Protein AF-A0A9P7DII3-F1 (afdb_monomer)

Foldseek 3Di:
DDDDDDDDDDDDDDDDPDDDDDPPDDDDDPDDDPDDDDDDDDDDDDDDDDDDDDDDDDDDDDPDPPPPPPPPPPPPPPPVVVVLVVVLVVPPDPLLVQWDSVPWDWDADPNFTWTWTAGNDPDQPDPSNTDIATPVDPCNVPCVRSVVRVVD

pLDDT: mean 70.78, std 18.17, range [43.25, 95.81]

Structure (mmCIF, N/CA/C/O backbone):
data_AF-A0A9P7DII3-F1
#
_entry.id   AF-A0A9P7DII3-F1
#
loop_
_atom_site.group_PDB
_atom_site.id
_atom_site.type_symbol
_atom_site.label_atom_id
_atom_site.label_alt_id
_atom_site.label_comp_id
_atom_site.label_asym_id
_atom_site.label_entity_id
_atom_site.label_seq_id
_atom_site.pdbx_PDB_ins_code
_atom_site.Cartn_x
_atom_site.Cartn_y
_atom_site.Cartn_z
_atom_site.occupancy
_atom_site.B_iso_or_equiv
_atom_site.auth_seq_id
_atom_site.auth_comp_id
_atom_site.auth_asym_id
_atom_site.auth_atom_id
_atom_site.pdbx_PDB_model_num
ATOM 1 N N . MET A 1 1 ? -64.880 -23.717 13.578 1.00 51.16 1 MET A N 1
ATOM 2 C CA . MET A 1 1 ? -63.577 -24.019 14.203 1.00 51.16 1 MET A CA 1
ATOM 3 C C . MET A 1 1 ? -63.095 -22.748 14.874 1.00 51.16 1 MET A C 1
ATOM 5 O O . MET A 1 1 ? -62.885 -21.755 14.197 1.00 51.16 1 MET A O 1
ATOM 9 N N . VAL A 1 2 ? -63.083 -22.764 16.202 1.00 59.19 2 VAL A N 1
ATOM 10 C CA . VAL A 1 2 ? -62.573 -21.715 17.099 1.00 59.19 2 VAL A CA 1
ATOM 11 C C . VAL A 1 2 ? -61.078 -21.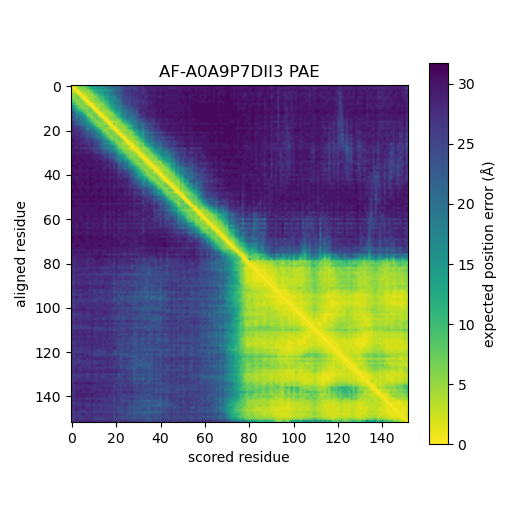937 17.346 1.00 59.19 2 VAL A C 1
ATOM 13 O O . VAL A 1 2 ? -60.661 -23.095 17.328 1.00 59.19 2 VAL A O 1
ATOM 16 N N . ASN A 1 3 ? -60.356 -20.840 17.630 1.00 48.28 3 ASN A N 1
ATOM 17 C CA . ASN A 1 3 ? -59.025 -20.696 18.268 1.00 48.28 3 ASN A CA 1
ATOM 18 C C . ASN A 1 3 ? -57.994 -19.968 17.389 1.00 48.28 3 ASN A C 1
ATOM 20 O O . ASN A 1 3 ? -57.903 -20.259 16.206 1.00 48.28 3 ASN A O 1
ATOM 24 N N . GLN A 1 4 ? -57.134 -19.075 17.884 1.00 53.59 4 GLN A N 1
ATOM 25 C CA . GLN A 1 4 ? -56.936 -18.458 19.201 1.00 53.59 4 GLN A CA 1
ATOM 26 C C . GLN A 1 4 ? -56.002 -17.248 18.992 1.00 53.59 4 GLN A C 1
ATOM 28 O O . GLN A 1 4 ? -55.182 -17.241 18.076 1.00 53.59 4 GLN A O 1
ATOM 33 N N . SER A 1 5 ? -56.149 -16.245 19.850 1.00 60.25 5 SER A N 1
ATOM 34 C CA . SER A 1 5 ? -55.312 -15.055 19.983 1.00 60.25 5 SER A CA 1
ATOM 35 C C . SER A 1 5 ? -53.858 -15.370 20.351 1.00 60.25 5 SER A C 1
ATOM 37 O O . SER A 1 5 ? -53.629 -16.241 21.185 1.00 60.25 5 SER A O 1
ATOM 39 N N . THR A 1 6 ? -52.917 -14.534 19.901 1.00 61.59 6 THR A N 1
ATOM 40 C CA . THR A 1 6 ? -51.757 -14.162 20.728 1.00 61.59 6 THR A CA 1
ATOM 41 C C . THR A 1 6 ? -51.278 -12.754 20.390 1.00 61.59 6 THR A C 1
ATOM 43 O O . THR A 1 6 ? -50.733 -12.482 19.324 1.00 61.59 6 THR A O 1
ATOM 46 N N . VAL A 1 7 ? -51.545 -11.862 21.338 1.00 66.31 7 VAL A N 1
ATOM 47 C CA . VAL A 1 7 ? -50.915 -10.559 21.529 1.00 66.31 7 VAL A CA 1
ATOM 48 C C . VAL A 1 7 ? -49.501 -10.775 22.062 1.00 66.31 7 VAL A C 1
ATOM 50 O O . VAL A 1 7 ? -49.332 -11.571 22.978 1.00 66.31 7 VAL A O 1
ATOM 53 N N . ASN A 1 8 ? -48.515 -10.058 21.524 1.00 64.56 8 ASN A N 1
ATOM 54 C CA . ASN A 1 8 ? -47.208 -9.872 22.154 1.00 64.56 8 ASN A CA 1
ATOM 55 C C . ASN A 1 8 ? -46.897 -8.368 22.159 1.00 64.56 8 ASN A C 1
ATOM 57 O O . ASN A 1 8 ? -46.303 -7.837 21.223 1.00 64.56 8 ASN A O 1
ATOM 61 N N . ASP A 1 9 ? -47.356 -7.707 23.219 1.00 50.00 9 ASP A N 1
ATOM 62 C CA . ASP A 1 9 ? -46.777 -6.476 23.757 1.00 50.00 9 ASP A CA 1
ATOM 63 C C . ASP A 1 9 ? -45.521 -6.803 24.585 1.00 50.00 9 ASP A C 1
ATOM 65 O O . ASP A 1 9 ? -45.349 -7.946 25.005 1.00 50.00 9 ASP A O 1
ATOM 69 N N . THR A 1 10 ? -44.734 -5.765 24.905 1.00 50.50 10 THR A N 1
ATOM 70 C CA . THR A 1 10 ? -43.464 -5.684 25.681 1.00 50.50 10 THR A CA 1
ATOM 71 C C . THR A 1 10 ? -42.191 -5.727 24.820 1.00 50.50 10 THR A C 1
ATOM 73 O O . THR A 1 10 ? -42.042 -6.583 23.965 1.00 50.50 10 THR A O 1
ATOM 76 N N . ALA A 1 11 ? -41.208 -4.830 24.947 1.00 50.38 11 ALA A N 1
ATOM 77 C CA . ALA A 1 11 ? -40.883 -3.835 25.972 1.00 50.38 11 ALA A CA 1
ATOM 78 C C . ALA A 1 11 ? -40.076 -2.685 25.306 1.00 50.38 11 ALA A C 1
ATOM 80 O O . ALA A 1 11 ? -39.381 -2.906 24.321 1.00 50.38 11 ALA A O 1
ATOM 81 N N . SER A 1 12 ? -40.269 -1.424 25.703 1.00 49.19 12 SER A N 1
ATOM 82 C CA . SER A 1 12 ? -39.446 -0.730 26.711 1.00 49.19 12 SER A CA 1
ATOM 83 C C . SER A 1 12 ? -37.971 -0.564 26.316 1.00 49.19 12 SER A C 1
ATOM 85 O O . SER A 1 12 ? -37.218 -1.531 26.351 1.00 49.19 12 SER A O 1
ATOM 87 N N . LEU A 1 13 ? -37.547 0.672 26.017 1.00 45.22 13 LEU A N 1
ATOM 88 C CA . LEU A 1 13 ? -36.584 1.426 26.840 1.00 45.22 13 LEU A CA 1
ATOM 89 C C . LEU A 1 13 ? -36.075 2.695 26.131 1.00 45.22 13 LEU A C 1
ATOM 91 O O . LEU A 1 13 ? -35.518 2.647 25.040 1.00 45.22 13 LEU A O 1
ATOM 95 N N . ALA A 1 14 ? -36.193 3.790 26.882 1.00 54.41 14 ALA A N 1
ATOM 96 C CA . ALA A 1 14 ? -35.302 4.946 26.932 1.00 54.41 14 ALA A CA 1
ATOM 97 C C . ALA A 1 14 ? -35.247 5.893 25.722 1.00 54.41 14 ALA A C 1
ATOM 99 O O . ALA A 1 14 ? -34.369 5.843 24.864 1.00 54.41 14 ALA A O 1
ATOM 100 N N . GLU A 1 15 ? -36.092 6.918 25.817 1.00 51.41 15 GLU A N 1
ATOM 101 C CA . GLU A 1 15 ? -35.671 8.290 25.553 1.00 51.41 15 GLU A CA 1
ATOM 102 C C . GLU A 1 15 ? -34.359 8.578 26.305 1.00 51.41 15 GLU A C 1
ATOM 104 O O . GLU A 1 15 ? -34.244 8.383 27.516 1.00 51.41 15 GLU A O 1
ATOM 109 N N . SER A 1 16 ? -33.338 9.026 25.583 1.00 56.25 16 SER A N 1
ATOM 110 C CA . SER A 1 16 ? -32.145 9.628 26.170 1.00 56.25 16 SER A CA 1
ATOM 111 C C . SER A 1 16 ? -31.885 10.935 25.447 1.00 56.25 16 SER A C 1
ATOM 113 O O . SER A 1 16 ? -31.206 11.005 24.426 1.00 56.25 16 SER A O 1
ATOM 115 N N . THR A 1 17 ? -32.474 11.985 26.011 1.00 52.66 17 THR A N 1
ATOM 116 C CA . THR A 1 17 ? -32.026 13.368 25.883 1.00 52.66 17 THR A CA 1
ATOM 117 C C . THR A 1 17 ? -30.546 13.435 26.253 1.00 52.66 17 THR A C 1
ATOM 119 O O . THR A 1 17 ? -30.191 13.391 27.431 1.00 52.66 17 THR A O 1
ATOM 122 N N . SER A 1 18 ? -29.671 13.501 25.249 1.00 54.72 18 SER A N 1
ATOM 123 C CA . SER A 1 18 ? -28.248 13.742 25.464 1.00 54.72 18 SER A CA 1
ATOM 124 C C . SER A 1 18 ? -27.990 15.245 25.480 1.00 54.72 18 SER A C 1
ATOM 126 O O . SER A 1 18 ? -28.094 15.944 24.474 1.00 54.72 18 SER A O 1
ATOM 128 N N . THR A 1 19 ? -27.722 15.706 26.692 1.00 51.91 19 THR A N 1
ATOM 129 C CA . THR A 1 19 ? -27.234 17.009 27.119 1.00 51.91 19 THR A CA 1
ATOM 130 C C . THR A 1 19 ? -26.236 17.658 26.160 1.00 51.91 19 THR A C 1
ATOM 132 O O . THR A 1 19 ? -25.204 17.092 25.805 1.00 51.91 19 THR A O 1
ATOM 135 N N . CYS A 1 20 ? -26.514 18.919 25.835 1.00 43.25 20 CYS A N 1
ATOM 136 C CA . CYS A 1 20 ? -25.592 19.860 25.222 1.00 43.25 20 CYS A CA 1
ATOM 137 C C . CYS A 1 20 ? -24.353 20.049 26.115 1.00 43.25 20 CYS A C 1
ATOM 139 O O . CYS A 1 20 ? -24.470 20.589 27.214 1.00 43.25 20 CYS A O 1
ATOM 141 N N . LEU A 1 21 ? -23.161 19.695 25.627 1.00 53.59 21 LEU A N 1
ATOM 142 C CA . LEU A 1 21 ? -21.915 20.268 26.132 1.00 53.59 21 LEU A CA 1
ATOM 143 C C . LEU A 1 21 ? -21.238 21.060 25.019 1.00 53.59 21 LEU A C 1
ATOM 145 O O . LEU A 1 21 ? -20.700 20.542 24.045 1.00 53.59 21 LEU A O 1
ATOM 149 N N . ASN A 1 22 ? -21.344 22.363 25.220 1.00 53.22 22 ASN A N 1
ATOM 150 C CA . ASN A 1 22 ? -20.689 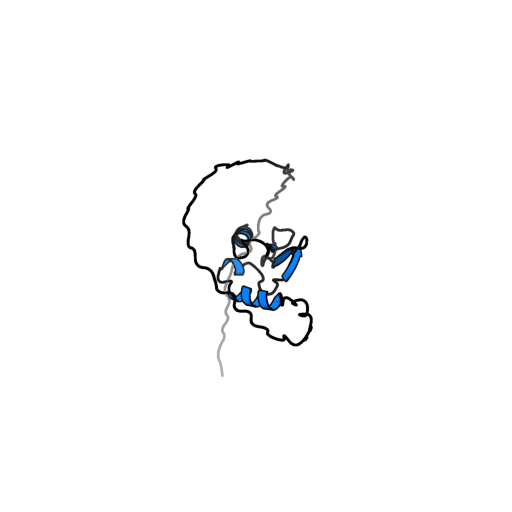23.447 24.530 1.00 53.22 22 ASN A CA 1
ATOM 151 C C . ASN A 1 22 ? -19.168 23.289 24.710 1.00 53.22 22 ASN A C 1
ATOM 153 O O . ASN A 1 22 ? -18.651 23.547 25.796 1.00 53.22 22 ASN A O 1
ATOM 157 N N . ILE A 1 23 ? -18.444 22.856 23.678 1.00 45.84 23 ILE A N 1
ATOM 158 C CA . ILE A 1 23 ? -16.977 22.909 23.671 1.00 45.84 23 ILE A CA 1
ATOM 159 C C . ILE A 1 23 ? -16.575 24.031 22.721 1.00 45.84 23 ILE A C 1
ATOM 161 O O . ILE A 1 23 ? -16.259 23.826 21.552 1.00 45.84 23 ILE A O 1
ATOM 165 N N . SER A 1 24 ? -16.620 25.249 23.257 1.00 54.25 24 SER A N 1
ATOM 166 C CA . SER A 1 24 ? -15.840 26.364 22.734 1.00 54.25 24 SER A CA 1
ATOM 167 C C . SER A 1 24 ? -14.367 26.018 22.945 1.00 54.25 24 SER A C 1
ATOM 169 O O . SER A 1 24 ? -13.830 26.197 24.037 1.00 54.25 24 SER A O 1
ATOM 171 N N . SER A 1 25 ? -13.730 25.434 21.929 1.00 46.81 25 SER A N 1
ATOM 172 C CA . SER A 1 25 ? -12.290 25.192 21.936 1.00 46.81 25 SER A CA 1
ATOM 173 C C . SER A 1 25 ? -11.629 26.166 20.977 1.00 46.81 25 SER A C 1
ATOM 175 O O . SER A 1 25 ? -11.655 26.008 19.759 1.00 46.81 25 SER A O 1
ATOM 177 N N . SER A 1 26 ? -11.069 27.206 21.582 1.00 57.31 26 SER A N 1
ATOM 178 C CA . SER A 1 26 ? -10.224 28.216 20.960 1.00 57.31 26 SER A CA 1
ATOM 179 C C . SER A 1 26 ? -9.069 27.573 20.164 1.00 57.31 26 SER A C 1
ATOM 181 O O . SER A 1 26 ? -8.461 26.616 20.658 1.00 57.31 26 SER A O 1
ATOM 183 N N . PRO A 1 27 ? -8.733 28.068 18.958 1.00 51.22 27 PRO A N 1
ATOM 184 C CA . PRO A 1 27 ? -7.607 27.565 18.182 1.00 51.22 27 PRO A CA 1
ATOM 185 C C . PRO A 1 27 ? -6.289 28.036 18.807 1.00 51.22 27 PRO A C 1
ATOM 187 O O . PRO A 1 27 ? -5.978 29.225 18.817 1.00 51.22 27 PRO A O 1
ATOM 190 N N . GLN A 1 28 ? -5.500 27.099 19.330 1.00 54.09 28 GLN A N 1
ATOM 191 C CA . GLN A 1 28 ? -4.115 27.361 19.723 1.00 54.09 28 GLN A CA 1
ATOM 192 C C . GLN A 1 28 ? -3.190 27.077 18.524 1.00 54.09 28 GLN A C 1
ATOM 194 O O . GLN A 1 28 ? -3.301 26.003 17.926 1.00 54.09 28 GLN A O 1
ATOM 199 N N . PRO A 1 29 ? -2.277 27.995 18.160 1.00 49.94 29 PRO A N 1
ATOM 200 C CA . PRO A 1 29 ? -1.284 27.751 17.121 1.00 49.94 29 PRO A CA 1
ATOM 201 C C . PRO A 1 29 ? -0.201 26.806 17.653 1.00 49.94 29 PRO A C 1
ATOM 203 O O . PRO A 1 29 ? 0.549 27.151 18.566 1.00 49.94 29 PRO A O 1
ATOM 206 N N . ILE A 1 30 ? -0.102 25.604 17.081 1.00 49.62 30 ILE A N 1
ATOM 207 C CA . ILE A 1 30 ? 1.029 24.710 17.346 1.00 49.62 30 ILE A CA 1
ATOM 208 C C . ILE A 1 30 ? 2.182 25.178 16.463 1.00 49.62 30 ILE A C 1
ATOM 210 O O . ILE A 1 30 ? 2.232 24.898 15.269 1.00 49.62 30 ILE A O 1
ATOM 214 N N . VAL A 1 31 ? 3.064 25.954 17.085 1.00 57.47 31 VAL A N 1
ATOM 215 C CA . VAL A 1 31 ? 4.340 26.407 16.539 1.00 57.47 31 VAL A CA 1
ATOM 216 C C . VAL A 1 31 ? 5.301 25.236 16.321 1.00 57.47 31 VAL A C 1
ATOM 218 O O . VAL A 1 31 ? 5.400 24.312 17.135 1.00 57.47 31 VAL A O 1
ATOM 221 N N . ASP A 1 32 ? 6.012 25.317 15.201 1.00 52.59 32 ASP A N 1
ATOM 222 C CA . ASP A 1 32 ? 7.069 24.421 14.756 1.00 52.59 32 ASP A CA 1
ATOM 223 C C . ASP A 1 32 ? 8.108 24.133 15.844 1.00 52.59 32 ASP A C 1
ATOM 225 O O . ASP A 1 32 ? 8.675 25.038 16.455 1.00 52.59 32 ASP A O 1
ATOM 229 N N . ASN A 1 33 ? 8.432 22.853 16.027 1.00 52.38 33 ASN A N 1
ATOM 230 C CA . ASN A 1 33 ? 9.619 22.431 16.762 1.00 52.38 33 ASN A CA 1
ATOM 231 C C . ASN A 1 33 ? 10.493 21.550 15.867 1.00 52.38 33 ASN A C 1
ATOM 233 O O . ASN A 1 33 ? 10.499 20.323 15.942 1.00 52.38 33 ASN A O 1
ATOM 237 N N . VAL A 1 34 ? 11.272 22.225 15.020 1.00 50.44 34 VAL A N 1
ATOM 238 C CA . VAL A 1 34 ? 12.518 21.700 14.457 1.00 50.44 34 VAL A CA 1
ATOM 239 C C . VAL A 1 34 ? 13.529 21.607 15.600 1.00 50.44 34 VAL A C 1
ATOM 241 O O . VAL A 1 34 ? 14.136 22.601 15.993 1.00 50.44 34 VAL A O 1
ATOM 244 N N . ALA A 1 35 ? 13.735 20.405 16.132 1.00 50.53 35 ALA A N 1
ATOM 245 C CA . ALA A 1 35 ? 14.796 20.134 17.093 1.00 50.53 35 ALA A CA 1
ATOM 246 C C . ALA A 1 35 ? 15.680 18.990 16.593 1.00 50.53 35 ALA A C 1
ATOM 248 O O . ALA A 1 35 ? 15.367 17.805 16.680 1.00 50.53 35 ALA A O 1
ATOM 249 N N . LYS A 1 36 ? 16.821 19.416 16.053 1.00 50.53 36 LYS A N 1
ATOM 250 C CA . LYS A 1 36 ? 18.013 18.636 15.731 1.00 50.53 36 LYS A CA 1
ATOM 251 C C . LYS A 1 36 ? 18.394 17.717 16.895 1.00 50.53 36 LYS A C 1
ATOM 253 O O . LYS A 1 36 ? 18.492 18.178 18.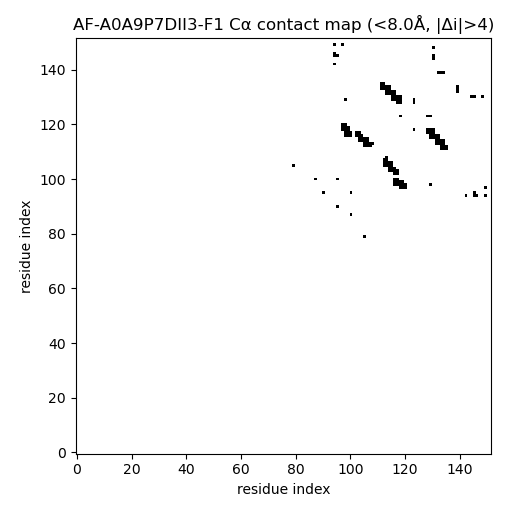031 1.00 50.53 36 LYS A O 1
ATOM 258 N N . ARG A 1 37 ? 18.780 16.472 16.598 1.00 52.94 37 ARG A N 1
ATOM 259 C CA . ARG A 1 37 ? 19.728 15.747 17.451 1.00 52.94 37 ARG A CA 1
ATOM 260 C C . ARG A 1 37 ? 20.602 14.780 16.656 1.00 52.94 37 ARG A C 1
ATOM 262 O O . ARG A 1 37 ? 20.182 13.723 16.205 1.00 52.94 37 ARG A O 1
ATOM 269 N N . VAL A 1 38 ? 21.843 15.226 16.515 1.00 47.81 38 VAL A N 1
ATOM 270 C CA . VAL A 1 38 ? 23.035 14.517 16.059 1.00 47.81 38 VAL A CA 1
ATOM 271 C C . VAL A 1 38 ? 23.339 13.349 16.999 1.00 47.81 38 VAL A C 1
ATOM 273 O O . VAL A 1 38 ? 23.360 13.533 18.218 1.00 47.81 38 VAL A O 1
ATOM 276 N N . LYS A 1 39 ? 23.684 12.183 16.443 1.00 53.94 39 LYS A N 1
ATOM 277 C CA . LYS A 1 39 ? 24.639 11.273 17.085 1.00 53.94 39 LYS A CA 1
ATOM 278 C C . LYS A 1 39 ? 25.562 10.652 16.041 1.00 53.94 39 LYS A C 1
ATOM 280 O O . LYS A 1 39 ? 25.230 9.702 15.346 1.00 53.94 39 LYS A O 1
ATOM 285 N N . LEU A 1 40 ? 26.720 11.294 15.958 1.00 48.47 40 LEU A N 1
ATOM 286 C CA . LEU A 1 40 ? 27.986 10.806 15.443 1.00 48.47 40 LEU A CA 1
ATOM 287 C C . LEU A 1 40 ? 28.349 9.487 16.143 1.00 48.47 40 LEU A C 1
ATOM 289 O O . LEU A 1 40 ? 28.452 9.468 17.369 1.00 48.47 40 LEU A O 1
ATOM 293 N N . ILE A 1 41 ? 28.573 8.415 15.383 1.00 51.78 41 ILE A N 1
ATOM 294 C CA . ILE A 1 41 ? 29.377 7.276 15.839 1.00 51.78 41 ILE A CA 1
ATOM 295 C C . ILE A 1 41 ? 30.356 6.952 14.716 1.00 51.78 41 ILE A C 1
ATOM 297 O O . ILE A 1 41 ? 30.037 6.259 13.754 1.00 51.78 41 ILE A O 1
ATOM 301 N N . LEU A 1 42 ? 31.546 7.532 14.849 1.00 45.38 42 LEU A N 1
ATOM 302 C CA . LEU A 1 42 ? 32.753 7.112 14.161 1.00 45.38 42 LEU A CA 1
ATOM 303 C C . LEU A 1 42 ? 33.519 6.219 15.139 1.00 45.38 42 LEU A C 1
ATOM 305 O O . LEU A 1 42 ? 33.973 6.702 16.174 1.00 45.38 42 LEU A O 1
ATOM 309 N N . ALA A 1 43 ? 33.656 4.936 14.822 1.00 46.06 43 ALA A N 1
ATOM 310 C CA . ALA A 1 43 ? 34.679 4.081 15.407 1.00 46.06 43 ALA A CA 1
ATOM 311 C C . ALA A 1 43 ? 35.038 2.985 14.400 1.00 46.06 43 ALA A C 1
ATOM 313 O O . ALA A 1 43 ? 34.202 2.185 13.988 1.00 46.06 43 ALA A O 1
ATOM 314 N N . GLN A 1 44 ? 36.294 3.037 13.976 1.00 46.53 44 GLN A N 1
ATOM 315 C CA . GLN A 1 44 ? 36.977 2.083 13.119 1.00 46.53 44 GLN A CA 1
ATOM 316 C C . GLN A 1 44 ? 37.125 0.738 13.840 1.00 46.53 44 GLN A C 1
ATOM 318 O O . GLN A 1 44 ? 37.407 0.704 15.036 1.00 46.53 44 GLN A O 1
ATOM 323 N N . ALA A 1 45 ? 37.028 -0.357 13.091 1.00 49.47 45 ALA A N 1
ATOM 324 C CA . ALA A 1 4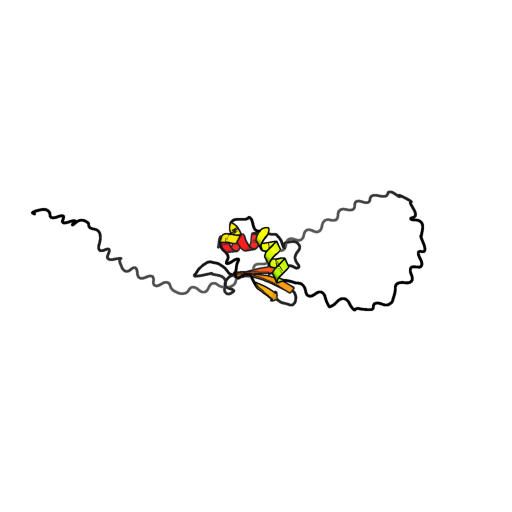5 ? 37.606 -1.634 13.481 1.00 49.47 45 ALA A CA 1
ATOM 325 C C . ALA A 1 45 ? 38.322 -2.226 12.266 1.00 49.47 45 ALA A C 1
ATOM 327 O O . ALA A 1 45 ? 37.713 -2.702 11.312 1.00 49.47 45 ALA A O 1
ATOM 328 N N . THR A 1 46 ? 39.644 -2.124 12.311 1.00 45.97 46 THR A N 1
ATOM 329 C CA . THR A 1 46 ? 40.594 -2.884 11.508 1.00 45.97 46 THR A CA 1
ATOM 330 C C . THR A 1 46 ? 40.548 -4.351 11.930 1.00 45.97 46 THR A C 1
ATOM 332 O O . THR A 1 46 ? 40.836 -4.655 13.087 1.00 45.97 46 THR A O 1
ATOM 335 N N . ALA A 1 47 ? 40.247 -5.257 11.003 1.00 44.88 47 ALA A N 1
ATOM 336 C CA . ALA A 1 47 ? 40.595 -6.668 11.130 1.00 44.88 47 ALA A CA 1
ATOM 337 C C . ALA A 1 47 ? 40.866 -7.244 9.736 1.00 44.88 47 ALA A C 1
ATOM 339 O O . ALA A 1 47 ? 39.962 -7.447 8.928 1.00 44.88 47 ALA A O 1
ATOM 340 N N . THR A 1 48 ? 42.148 -7.450 9.466 1.00 51.47 48 THR A N 1
ATOM 341 C CA . THR A 1 48 ? 42.687 -8.312 8.419 1.00 51.47 48 THR A CA 1
ATOM 342 C C . THR A 1 48 ? 42.350 -9.775 8.714 1.00 51.47 48 THR A C 1
ATOM 344 O O . THR A 1 48 ? 42.415 -10.206 9.866 1.00 51.47 48 THR A O 1
ATOM 347 N N . PRO A 1 49 ? 42.090 -10.565 7.667 1.00 54.47 49 PRO A N 1
ATOM 348 C CA . PRO A 1 49 ? 42.682 -11.890 7.600 1.00 54.47 49 PRO A CA 1
ATOM 349 C C . PRO A 1 49 ? 43.427 -12.064 6.274 1.00 54.47 49 PRO A C 1
ATOM 351 O O . PRO A 1 49 ? 42.841 -12.068 5.193 1.00 54.47 49 PRO A O 1
ATOM 354 N N . SER A 1 50 ? 44.745 -12.214 6.388 1.00 51.38 50 SER A N 1
ATOM 355 C CA . SER A 1 50 ? 45.544 -12.949 5.415 1.00 51.38 50 SER A CA 1
ATOM 356 C C . SER A 1 50 ? 45.102 -14.410 5.442 1.00 51.38 50 SER A C 1
ATOM 358 O O . SER A 1 50 ? 45.169 -15.014 6.504 1.00 51.38 50 SER A O 1
ATOM 360 N N . GLU A 1 51 ? 44.734 -14.994 4.304 1.00 44.81 51 GLU A N 1
ATOM 361 C CA . GLU A 1 51 ? 45.310 -16.281 3.899 1.00 44.81 51 GLU A CA 1
ATOM 362 C C . GLU A 1 51 ? 45.036 -16.577 2.423 1.00 44.81 51 GLU A C 1
ATOM 364 O O . GLU A 1 51 ? 43.926 -16.435 1.913 1.00 44.81 51 GLU A O 1
ATOM 369 N N . LEU A 1 52 ? 46.116 -16.961 1.749 1.00 49.53 52 LEU A N 1
ATOM 370 C CA . LEU A 1 52 ? 46.179 -17.386 0.364 1.00 49.53 52 LEU A CA 1
ATOM 371 C C . LEU A 1 52 ? 45.449 -18.717 0.184 1.00 49.53 52 LEU A C 1
ATOM 373 O O . LEU A 1 52 ? 45.814 -19.697 0.821 1.00 49.53 52 LEU A O 1
ATOM 377 N N . HIS A 1 53 ? 44.541 -18.792 -0.787 1.00 52.31 53 HIS A N 1
ATOM 378 C CA . HIS A 1 53 ? 44.300 -20.042 -1.500 1.00 52.31 53 HIS A CA 1
ATOM 379 C C . HIS A 1 53 ? 44.427 -19.801 -3.001 1.00 52.31 53 HIS A C 1
ATOM 381 O O . HIS A 1 53 ? 43.561 -19.247 -3.671 1.00 52.31 53 HIS A O 1
ATOM 387 N N . SER A 1 54 ? 45.601 -20.208 -3.472 1.00 51.22 54 SER A N 1
ATOM 388 C CA . SER A 1 54 ? 45.962 -20.470 -4.853 1.00 51.22 54 SER A CA 1
ATOM 389 C C . SER A 1 54 ? 45.138 -21.645 -5.378 1.00 51.22 54 SER A C 1
ATOM 391 O O . SER A 1 54 ? 45.344 -22.773 -4.940 1.00 51.22 54 SER A O 1
ATOM 393 N N . ALA A 1 55 ? 44.249 -21.396 -6.333 1.00 56.25 55 ALA A N 1
ATOM 394 C CA . ALA A 1 55 ? 43.773 -22.407 -7.272 1.00 56.25 55 ALA A CA 1
ATOM 395 C C . ALA A 1 55 ? 43.275 -21.693 -8.532 1.00 56.25 55 ALA A C 1
ATOM 397 O O . ALA A 1 55 ? 42.251 -21.012 -8.520 1.00 56.25 55 ALA A O 1
ATOM 398 N N . ALA A 1 56 ? 44.064 -21.803 -9.596 1.00 66.06 56 ALA A N 1
ATOM 399 C CA . ALA A 1 56 ? 43.727 -21.330 -10.926 1.00 66.06 56 ALA A CA 1
ATOM 400 C C . ALA A 1 56 ? 42.540 -22.133 -11.489 1.00 66.06 56 ALA A C 1
ATOM 402 O O . ALA A 1 56 ? 42.609 -23.364 -11.477 1.00 66.06 56 ALA A O 1
ATOM 403 N N . PRO A 1 57 ? 41.483 -21.488 -12.009 1.00 60.97 57 PRO A N 1
ATOM 404 C CA . PRO A 1 57 ? 40.571 -22.150 -12.920 1.00 60.97 57 PRO A CA 1
ATOM 405 C C . PRO A 1 57 ? 41.160 -22.124 -14.336 1.00 60.97 57 PRO A C 1
ATOM 407 O O . PRO A 1 57 ? 41.454 -21.073 -14.903 1.00 60.97 57 PRO A O 1
ATOM 410 N N . GLU A 1 58 ? 41.362 -23.332 -14.846 1.00 57.03 58 GLU A N 1
ATOM 411 C CA . GLU A 1 58 ? 41.687 -23.699 -16.218 1.00 57.03 58 GLU A CA 1
ATOM 412 C C . GLU A 1 58 ? 40.721 -23.017 -17.200 1.00 57.03 58 GLU A C 1
ATOM 414 O O . GLU A 1 58 ? 39.499 -23.099 -17.054 1.00 57.03 58 GLU A O 1
ATOM 419 N N . VAL A 1 59 ? 41.282 -22.290 -18.165 1.00 55.72 59 VAL A N 1
ATOM 420 C CA . VAL A 1 59 ? 40.536 -21.644 -19.246 1.00 55.72 59 VAL A CA 1
ATOM 421 C C . VAL A 1 59 ? 40.145 -22.706 -20.270 1.00 55.72 59 VAL A C 1
ATOM 423 O O . VAL A 1 59 ? 41.004 -23.378 -20.836 1.00 55.72 59 VAL A O 1
ATOM 426 N N . ILE A 1 60 ? 38.841 -22.888 -20.463 1.00 59.56 60 ILE A N 1
ATOM 427 C CA . ILE A 1 60 ? 38.272 -23.745 -21.502 1.00 59.56 60 ILE A CA 1
ATOM 428 C C . ILE A 1 60 ? 37.774 -22.800 -22.596 1.00 59.56 60 ILE A C 1
ATOM 430 O O . ILE A 1 60 ? 36.756 -22.132 -22.413 1.00 59.56 60 ILE A O 1
ATOM 434 N N . ASP A 1 61 ? 38.511 -22.713 -23.701 1.00 51.00 61 ASP A N 1
ATOM 435 C CA . ASP A 1 61 ? 38.072 -22.018 -24.910 1.00 51.00 61 ASP A CA 1
ATOM 436 C C . ASP A 1 61 ? 37.021 -22.891 -25.608 1.00 51.00 61 ASP A C 1
ATOM 438 O O . ASP A 1 61 ? 37.338 -23.908 -26.228 1.00 51.00 61 ASP A O 1
ATOM 442 N N . VAL A 1 62 ? 35.746 -22.535 -25.437 1.00 60.38 62 VAL A N 1
ATOM 443 C CA . VAL A 1 62 ? 34.637 -23.141 -26.180 1.00 60.38 62 VAL A CA 1
ATOM 444 C C . VAL A 1 62 ? 34.193 -22.137 -27.237 1.00 60.38 62 VAL A C 1
ATOM 446 O O . VAL A 1 62 ? 33.418 -21.226 -26.950 1.00 60.38 62 VAL A O 1
ATOM 449 N N . ASP A 1 63 ? 34.692 -22.320 -28.458 1.00 57.75 63 ASP A N 1
ATOM 450 C CA . ASP A 1 63 ? 34.145 -21.693 -29.659 1.00 57.75 63 ASP A CA 1
ATOM 451 C C . ASP A 1 63 ? 32.742 -22.269 -29.909 1.00 57.75 63 ASP A C 1
ATOM 453 O O . ASP A 1 63 ? 32.571 -23.348 -30.480 1.00 57.75 63 ASP A O 1
ATOM 457 N N . VAL A 1 64 ? 31.725 -21.568 -29.407 1.00 63.88 64 VAL A N 1
ATOM 458 C CA . VAL A 1 64 ? 30.331 -21.771 -29.805 1.00 63.88 64 VAL A CA 1
ATOM 459 C C . VAL A 1 64 ? 30.000 -20.663 -30.789 1.00 63.88 64 VAL A C 1
ATOM 461 O O . VAL A 1 64 ? 29.876 -19.505 -30.394 1.00 63.88 64 VAL A O 1
ATOM 464 N N . ASP A 1 65 ? 29.842 -21.027 -32.060 1.00 62.94 65 ASP A N 1
ATOM 465 C CA . ASP A 1 65 ? 29.151 -20.211 -33.055 1.00 62.94 65 ASP A CA 1
ATOM 466 C C . ASP A 1 65 ? 27.710 -19.972 -32.567 1.00 62.94 65 ASP A C 1
ATOM 468 O O . ASP A 1 65 ? 26.802 -20.777 -32.785 1.00 62.94 65 ASP A O 1
ATOM 472 N N . VAL A 1 66 ? 27.523 -18.890 -31.804 1.00 64.44 66 VAL A N 1
ATOM 473 C CA . VAL A 1 66 ? 26.219 -18.426 -31.332 1.00 64.44 66 VAL A CA 1
ATOM 474 C C . VAL A 1 66 ? 25.557 -17.703 -32.491 1.00 64.44 66 VAL A C 1
ATOM 476 O O . VAL A 1 66 ? 25.867 -16.553 -32.795 1.00 64.44 66 VAL A O 1
ATOM 479 N N . ASP A 1 67 ? 24.665 -18.446 -33.134 1.00 61.56 67 ASP A N 1
ATOM 480 C CA . ASP A 1 67 ? 23.700 -17.990 -34.122 1.00 61.56 67 ASP A CA 1
ATOM 481 C C . ASP A 1 67 ? 23.096 -16.636 -33.707 1.00 61.56 67 ASP A C 1
ATOM 483 O O . ASP A 1 67 ? 22.571 -16.460 -32.601 1.00 61.56 67 ASP A O 1
ATOM 487 N N . GLU A 1 68 ? 23.235 -15.674 -34.615 1.00 63.88 68 GLU A N 1
ATOM 488 C CA . GLU A 1 68 ? 22.766 -14.295 -34.556 1.00 63.88 68 GLU A CA 1
ATOM 489 C C . GLU A 1 68 ? 21.229 -14.257 -34.535 1.00 63.88 68 GLU A C 1
ATOM 491 O O . GLU A 1 68 ? 20.573 -13.923 -35.516 1.00 63.88 68 GLU A O 1
ATOM 496 N N . ASN A 1 69 ? 20.625 -14.606 -33.400 1.00 56.97 69 ASN A N 1
ATOM 497 C CA . ASN A 1 69 ? 19.236 -14.268 -33.121 1.00 56.97 69 ASN A CA 1
ATOM 498 C C . ASN A 1 69 ? 19.212 -13.071 -32.168 1.00 56.97 69 ASN A C 1
ATOM 500 O O . ASN A 1 69 ? 18.920 -13.197 -30.976 1.00 56.97 69 ASN A O 1
ATOM 504 N N . ASP A 1 70 ? 19.542 -11.906 -32.731 1.00 57.50 70 ASP A N 1
ATOM 505 C CA . ASP A 1 70 ? 19.412 -10.561 -32.157 1.00 57.50 70 ASP A CA 1
ATOM 506 C C . ASP A 1 70 ? 17.921 -10.189 -32.002 1.00 57.50 70 ASP A C 1
ATOM 508 O O . ASP A 1 70 ? 17.406 -9.194 -32.512 1.00 57.50 70 ASP A O 1
ATOM 512 N N . VAL A 1 71 ? 17.167 -11.045 -31.310 1.00 59.62 71 VAL A N 1
ATOM 513 C CA . VAL A 1 71 ? 15.887 -10.660 -30.729 1.00 59.62 71 VAL A CA 1
ATOM 514 C C . VAL A 1 71 ? 16.251 -9.967 -29.434 1.00 59.62 71 VAL A C 1
ATOM 516 O O . VAL A 1 71 ? 16.365 -10.597 -28.381 1.00 59.62 71 VAL A O 1
ATOM 519 N N . ALA A 1 72 ? 16.486 -8.659 -29.555 1.00 56.41 72 ALA A N 1
ATOM 520 C CA . ALA A 1 72 ? 16.517 -7.722 -28.447 1.00 56.41 72 ALA A CA 1
ATOM 521 C C . ALA A 1 72 ? 15.519 -8.192 -27.375 1.00 56.41 72 ALA A C 1
ATOM 523 O O . ALA A 1 72 ? 14.325 -8.296 -27.685 1.00 56.41 72 ALA A O 1
ATOM 524 N N . PRO A 1 73 ? 15.975 -8.528 -26.151 1.00 57.59 73 PRO A N 1
ATOM 525 C CA . PRO A 1 73 ? 15.073 -8.896 -25.075 1.00 57.59 73 PRO A CA 1
ATOM 526 C C . PRO A 1 73 ? 14.042 -7.773 -24.981 1.00 57.59 73 PRO A C 1
ATOM 528 O O . PRO A 1 73 ? 14.457 -6.626 -24.767 1.00 57.59 73 PRO A O 1
ATOM 531 N N . PRO A 1 74 ? 12.741 -8.036 -25.224 1.00 54.53 74 PRO A N 1
ATOM 532 C CA . PRO A 1 74 ? 11.736 -7.001 -25.075 1.00 54.53 74 PRO A CA 1
ATOM 533 C C . PRO A 1 74 ? 11.916 -6.492 -23.656 1.00 54.53 74 PRO A C 1
ATOM 535 O O . PRO A 1 74 ? 11.940 -7.297 -22.721 1.00 54.53 74 PRO A O 1
ATOM 538 N N . ALA A 1 75 ? 12.209 -5.193 -23.550 1.00 53.84 75 ALA A N 1
ATOM 539 C CA . ALA A 1 75 ? 12.461 -4.494 -22.304 1.00 53.84 75 ALA A CA 1
ATOM 540 C C . ALA A 1 75 ? 11.546 -5.094 -21.248 1.00 53.84 75 ALA A C 1
ATOM 542 O O . ALA A 1 75 ? 10.338 -5.006 -21.430 1.00 53.84 75 ALA A O 1
ATOM 543 N N . ALA A 1 76 ? 12.134 -5.801 -20.275 1.00 55.44 76 ALA A N 1
ATOM 544 C CA . ALA A 1 76 ? 11.418 -6.637 -19.326 1.00 55.44 76 ALA A CA 1
ATOM 545 C C . ALA A 1 76 ? 10.173 -5.890 -18.852 1.00 55.44 76 ALA A C 1
ATOM 547 O O . ALA A 1 76 ? 10.279 -4.962 -18.049 1.00 55.44 76 ALA A O 1
ATOM 548 N N . GLU A 1 77 ? 9.019 -6.246 -19.418 1.00 58.16 77 GLU A N 1
ATOM 549 C CA . GLU A 1 77 ? 7.740 -5.738 -18.969 1.00 58.16 77 GLU A CA 1
ATOM 550 C C . GLU A 1 77 ? 7.578 -6.377 -17.598 1.00 58.16 77 GLU A C 1
ATOM 552 O O . GLU A 1 77 ? 7.256 -7.556 -17.465 1.00 58.16 77 GLU A O 1
ATOM 557 N N . GLN A 1 78 ? 8.011 -5.646 -16.571 1.00 55.41 78 GLN A N 1
ATOM 558 C CA . GLN A 1 78 ? 7.856 -6.061 -15.194 1.00 55.41 78 GLN A CA 1
ATOM 559 C C . GLN A 1 78 ? 6.355 -6.174 -14.972 1.00 55.41 78 GLN A C 1
ATOM 561 O O . GLN A 1 78 ? 5.650 -5.167 -14.938 1.00 55.41 78 GLN A O 1
ATOM 566 N N . ASP A 1 79 ? 5.868 -7.409 -14.871 1.00 70.94 79 ASP A N 1
ATOM 567 C CA . ASP A 1 79 ? 4.511 -7.719 -14.439 1.00 70.94 79 ASP A CA 1
ATOM 568 C C . ASP A 1 79 ? 4.363 -7.314 -12.959 1.00 70.94 79 ASP A C 1
ATOM 570 O O . ASP A 1 79 ? 4.276 -8.147 -12.052 1.00 70.94 79 ASP A O 1
ATOM 574 N N . ASP A 1 80 ? 4.333 -6.005 -12.700 1.00 75.81 80 ASP A N 1
ATOM 575 C CA . ASP A 1 80 ? 4.192 -5.392 -11.378 1.00 75.81 80 ASP A CA 1
ATOM 576 C C . ASP A 1 80 ? 2.958 -5.941 -10.639 1.00 75.81 80 ASP A C 1
ATOM 578 O O . ASP A 1 80 ? 2.927 -6.070 -9.410 1.00 75.81 80 ASP A O 1
ATOM 582 N N . GLU A 1 81 ? 1.926 -6.309 -11.399 1.00 76.75 81 GLU A N 1
ATOM 583 C CA . GLU A 1 81 ? 0.711 -6.931 -10.891 1.00 76.75 81 GLU A CA 1
ATOM 584 C C . GLU A 1 81 ? 0.920 -8.397 -10.467 1.00 76.75 81 GLU A C 1
ATOM 586 O O . GLU A 1 81 ? 0.417 -8.810 -9.412 1.00 76.75 81 GLU A O 1
ATOM 591 N N . ALA A 1 82 ? 1.692 -9.186 -11.224 1.00 81.69 82 ALA A N 1
ATOM 592 C CA . ALA A 1 82 ? 2.014 -10.568 -10.858 1.00 81.69 82 ALA A CA 1
ATOM 593 C C . ALA A 1 82 ? 2.890 -10.615 -9.597 1.00 81.69 82 ALA A C 1
ATOM 595 O O . ALA A 1 82 ? 2.652 -11.428 -8.689 1.00 81.69 82 ALA A O 1
ATOM 596 N N . ASP A 1 83 ? 3.838 -9.686 -9.494 1.00 83.69 83 ASP A N 1
ATOM 597 C CA . ASP A 1 83 ? 4.674 -9.504 -8.312 1.00 83.69 83 ASP A CA 1
ATOM 598 C C . ASP A 1 83 ? 3.840 -9.079 -7.100 1.00 83.69 83 ASP A C 1
ATOM 600 O O . ASP A 1 83 ? 3.966 -9.667 -6.016 1.00 83.69 83 ASP A O 1
ATOM 604 N N . LEU A 1 84 ? 2.912 -8.129 -7.271 1.00 83.94 84 LEU A N 1
ATOM 605 C CA . LEU A 1 84 ? 1.963 -7.753 -6.223 1.00 83.94 84 LEU A CA 1
ATOM 606 C C . LEU A 1 84 ? 1.124 -8.940 -5.749 1.00 83.94 84 LEU A C 1
ATOM 608 O O . LEU A 1 84 ? 0.934 -9.110 -4.542 1.00 83.94 84 LEU A O 1
ATOM 612 N N . ASN A 1 85 ? 0.620 -9.769 -6.661 1.00 86.62 85 ASN A N 1
ATOM 613 C CA . ASN A 1 85 ? -0.194 -10.926 -6.302 1.00 86.62 85 ASN A CA 1
ATOM 614 C C . ASN A 1 85 ? 0.615 -11.973 -5.517 1.00 86.62 85 ASN A C 1
ATOM 616 O O . ASN A 1 85 ? 0.144 -12.533 -4.524 1.00 86.62 85 ASN A O 1
ATOM 620 N N . THR A 1 86 ? 1.868 -12.202 -5.908 1.00 87.31 86 THR A N 1
ATOM 621 C CA . THR A 1 86 ? 2.780 -13.081 -5.166 1.00 87.31 86 THR A CA 1
ATOM 622 C C . THR A 1 86 ? 3.075 -12.519 -3.776 1.00 87.31 86 THR A C 1
ATOM 624 O O . THR A 1 86 ? 2.998 -13.246 -2.782 1.00 87.31 86 THR A O 1
ATOM 627 N N . LEU A 1 87 ? 3.305 -11.209 -3.669 1.00 84.19 87 LEU A N 1
ATOM 628 C CA . LEU A 1 87 ? 3.504 -10.516 -2.397 1.00 84.19 87 LEU A CA 1
ATOM 629 C C . LEU A 1 87 ? 2.278 -10.610 -1.484 1.00 84.19 87 LEU A C 1
ATOM 631 O O . LEU A 1 87 ? 2.444 -10.920 -0.304 1.00 84.19 87 LEU A O 1
ATOM 635 N N . LYS A 1 88 ? 1.059 -10.430 -2.008 1.00 87.06 88 LYS A N 1
ATOM 636 C CA . LYS A 1 88 ? -0.192 -10.558 -1.239 1.00 87.06 88 LYS A CA 1
ATOM 637 C C . LYS A 1 88 ? -0.281 -11.901 -0.507 1.00 87.06 88 LYS A C 1
ATOM 639 O O . LYS A 1 88 ? -0.670 -11.937 0.658 1.00 87.06 88 LYS A O 1
ATOM 644 N N . LYS A 1 89 ? 0.171 -12.996 -1.132 1.00 88.88 89 LYS A N 1
ATOM 645 C CA . LYS A 1 89 ? 0.192 -14.342 -0.519 1.00 88.88 89 LYS A CA 1
ATOM 646 C C . LYS A 1 89 ? 1.149 -14.450 0.673 1.00 88.88 89 LYS A C 1
ATOM 648 O O . LYS A 1 89 ? 0.937 -15.270 1.565 1.00 88.88 89 LYS A O 1
ATOM 653 N N . THR A 1 90 ? 2.204 -13.635 0.704 1.00 87.69 90 THR A N 1
ATOM 654 C CA . THR A 1 90 ? 3.197 -13.636 1.793 1.00 87.69 90 THR A CA 1
ATOM 655 C C . THR A 1 90 ? 2.746 -12.846 3.026 1.00 87.69 90 THR A C 1
ATOM 657 O O . THR A 1 90 ? 3.315 -12.999 4.109 1.00 87.69 90 THR A O 1
ATOM 660 N N . TRP A 1 91 ? 1.708 -12.015 2.907 1.00 89.88 91 TRP A N 1
ATOM 661 C CA . TRP A 1 91 ? 1.243 -11.141 3.981 1.00 89.88 91 TRP A CA 1
ATOM 662 C C . TRP A 1 91 ? 0.413 -11.904 5.017 1.00 89.88 91 TRP A C 1
ATOM 664 O O . TRP A 1 91 ? -0.810 -11.952 4.962 1.00 89.88 91 TRP A O 1
ATOM 674 N N . ARG A 1 92 ? 1.093 -12.498 6.004 1.00 88.62 92 ARG A N 1
ATOM 675 C CA . ARG A 1 92 ? 0.452 -13.252 7.101 1.00 88.62 92 ARG A CA 1
ATOM 676 C C . ARG A 1 92 ? 0.222 -12.455 8.386 1.00 88.62 92 ARG A C 1
ATOM 678 O O . ARG A 1 92 ? -0.396 -12.957 9.318 1.00 88.62 92 ARG A O 1
ATOM 685 N N . SER A 1 93 ? 0.738 -11.229 8.472 1.00 89.06 93 SER A N 1
ATOM 686 C CA . SER A 1 93 ? 0.590 -10.401 9.673 1.00 89.06 93 SER A CA 1
ATOM 687 C C . SER A 1 93 ? -0.787 -9.734 9.726 1.00 89.06 9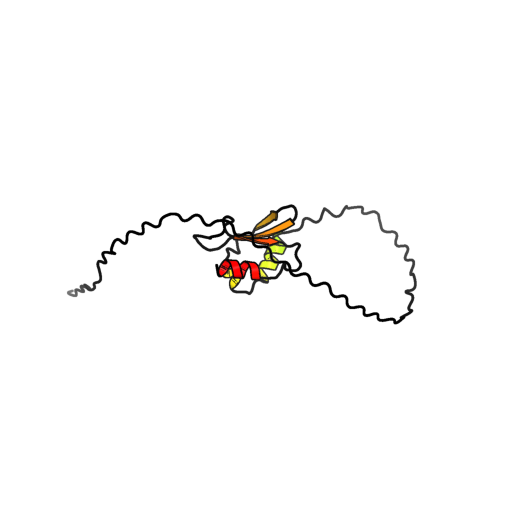3 SER A C 1
ATOM 689 O O . SER A 1 93 ? -1.224 -9.150 8.739 1.00 89.06 93 SER A O 1
ATOM 691 N N . ALA A 1 94 ? -1.421 -9.721 10.903 1.00 91.38 94 ALA A N 1
ATOM 692 C CA . ALA A 1 94 ? -2.715 -9.065 11.129 1.00 91.38 94 ALA A CA 1
ATOM 693 C C . ALA A 1 94 ? -2.715 -7.555 10.817 1.00 91.38 94 ALA A C 1
ATOM 695 O O . ALA A 1 94 ? -3.766 -6.971 10.578 1.00 91.38 94 ALA A O 1
ATOM 696 N N . VAL A 1 95 ? -1.540 -6.916 10.781 1.00 92.81 95 VAL A N 1
ATOM 697 C CA . VAL A 1 95 ? -1.404 -5.496 10.422 1.00 92.81 95 VAL A CA 1
ATOM 698 C C . VAL A 1 95 ? -1.965 -5.208 9.024 1.00 92.81 95 VAL A C 1
ATOM 700 O O . VAL A 1 95 ? -2.515 -4.137 8.793 1.00 92.81 95 VAL A O 1
ATOM 703 N N . TYR A 1 96 ? -1.866 -6.161 8.096 1.00 92.25 96 TYR A N 1
ATOM 704 C CA . TYR A 1 96 ? -2.364 -5.989 6.732 1.00 92.25 96 TYR A CA 1
ATOM 705 C C . TYR A 1 96 ? -3.898 -5.906 6.656 1.00 92.25 96 TYR A C 1
ATOM 707 O O . TYR A 1 96 ? -4.416 -5.289 5.732 1.00 92.25 96 TYR A O 1
ATOM 715 N N . SER A 1 97 ? -4.625 -6.415 7.656 1.00 93.00 97 SER A N 1
ATOM 716 C CA . SER A 1 97 ? -6.094 -6.372 7.713 1.00 93.00 97 SER A CA 1
ATOM 717 C C . SER A 1 97 ? -6.669 -4.963 7.909 1.00 93.00 97 SER A C 1
ATOM 719 O O . SER A 1 97 ? -7.844 -4.738 7.637 1.00 93.00 97 SER A O 1
ATOM 721 N N . PHE A 1 98 ? -5.861 -4.000 8.368 1.00 92.94 98 PHE A N 1
ATOM 722 C CA . PHE A 1 98 ? -6.278 -2.597 8.510 1.00 92.94 98 PHE A CA 1
ATOM 723 C C . PHE A 1 98 ? -6.226 -1.814 7.190 1.00 92.94 98 PHE A C 1
ATOM 725 O O . PHE A 1 98 ? -6.603 -0.642 7.150 1.00 92.94 98 PHE A O 1
ATOM 732 N N . PHE A 1 99 ? -5.748 -2.440 6.114 1.00 94.25 99 PHE A N 1
ATOM 733 C CA . PHE A 1 99 ? -5.565 -1.830 4.802 1.00 94.25 99 PHE A CA 1
ATOM 734 C C . PHE A 1 99 ? -6.434 -2.534 3.762 1.00 94.25 99 PHE A C 1
ATOM 736 O O . PHE A 1 99 ? -6.763 -3.711 3.893 1.00 94.25 99 PHE A O 1
ATOM 743 N N . LYS A 1 100 ? -6.788 -1.818 2.693 1.00 93.56 100 LYS A N 1
ATOM 744 C CA . LYS A 1 100 ? -7.540 -2.405 1.576 1.00 93.56 100 LYS A CA 1
ATOM 745 C C . LYS A 1 100 ? -6.565 -3.101 0.630 1.00 93.56 100 LYS A C 1
ATOM 747 O O . LYS A 1 100 ? -6.041 -2.474 -0.288 1.00 93.56 100 LYS A O 1
ATOM 752 N N . LEU A 1 101 ? -6.301 -4.385 0.878 1.00 91.25 101 LEU A N 1
ATOM 753 C CA . LEU A 1 101 ? -5.322 -5.177 0.117 1.00 91.25 101 LEU A CA 1
ATOM 754 C C . LEU A 1 101 ? -5.690 -5.318 -1.365 1.00 91.25 101 LEU A C 1
ATOM 756 O O . LEU A 1 101 ? -4.804 -5.388 -2.217 1.00 91.25 101 LEU A O 1
ATOM 760 N N . ASP A 1 102 ? -6.982 -5.295 -1.679 1.00 90.00 102 ASP A N 1
ATOM 761 C CA . ASP A 1 102 ? -7.483 -5.344 -3.055 1.00 90.00 102 ASP A CA 1
ATOM 762 C C . ASP A 1 102 ? -7.164 -4.066 -3.837 1.00 90.00 102 ASP A C 1
ATOM 764 O O . ASP A 1 102 ? -6.924 -4.126 -5.035 1.00 90.00 102 ASP A O 1
ATOM 768 N N . ALA A 1 103 ? -7.074 -2.928 -3.144 1.00 91.31 103 ALA A N 1
ATOM 769 C CA . ALA A 1 103 ? -6.828 -1.612 -3.732 1.00 91.31 103 ALA A CA 1
ATOM 770 C C . ALA A 1 103 ? -5.356 -1.165 -3.630 1.00 91.31 103 ALA A C 1
ATOM 772 O O . ALA A 1 103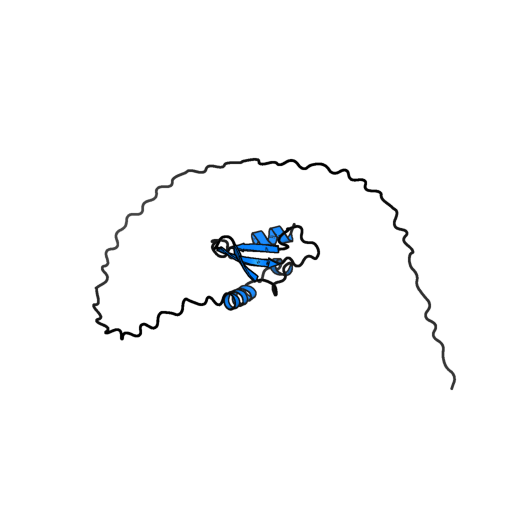 ? -5.057 0.022 -3.771 1.00 91.31 103 ALA A O 1
ATOM 773 N N . VAL A 1 104 ? -4.432 -2.087 -3.339 1.00 91.94 104 VAL A N 1
ATOM 774 C CA . VAL A 1 104 ? -2.995 -1.783 -3.348 1.00 91.94 104 VAL A CA 1
ATOM 775 C C . VAL A 1 104 ? -2.564 -1.491 -4.779 1.00 91.94 104 VAL A C 1
ATOM 777 O O . VAL A 1 104 ? -2.748 -2.327 -5.659 1.00 91.94 104 VAL A O 1
ATOM 780 N N . ALA A 1 105 ? -1.968 -0.320 -4.982 1.00 90.38 105 ALA A N 1
ATOM 781 C CA . ALA A 1 105 ? -1.504 0.138 -6.284 1.00 90.38 105 ALA A CA 1
ATOM 782 C C . ALA A 1 105 ? 0.016 0.308 -6.284 1.00 90.38 105 ALA A C 1
ATOM 784 O O . ALA A 1 105 ? 0.597 0.766 -5.294 1.00 90.38 105 ALA A O 1
ATOM 785 N N . VAL A 1 106 ? 0.648 -0.018 -7.409 1.00 90.62 106 VAL A N 1
ATOM 786 C CA . VAL A 1 106 ? 2.034 0.366 -7.680 1.00 90.62 106 VAL A CA 1
ATOM 787 C C . VAL A 1 106 ? 2.033 1.794 -8.215 1.00 90.62 106 VAL A C 1
ATOM 789 O O . VAL A 1 106 ? 1.253 2.145 -9.096 1.00 90.62 106 VAL A O 1
ATOM 792 N N . GLN A 1 107 ? 2.857 2.647 -7.624 1.00 90.88 107 GLN A N 1
ATOM 793 C CA . GLN A 1 107 ? 3.030 4.041 -8.011 1.00 90.88 107 GLN A CA 1
ATOM 794 C C . GLN A 1 107 ? 4.518 4.359 -8.083 1.00 90.88 107 GLN A C 1
ATOM 796 O O . GLN A 1 107 ? 5.320 3.796 -7.340 1.00 90.88 107 GLN A O 1
ATOM 801 N N . TYR A 1 108 ? 4.878 5.324 -8.921 1.00 91.06 108 TYR A N 1
ATOM 802 C CA . TYR A 1 108 ? 6.225 5.874 -8.949 1.00 91.06 108 TYR A CA 1
ATOM 803 C C . TYR A 1 108 ? 6.241 7.212 -8.217 1.00 91.06 108 TYR A C 1
ATOM 805 O O . TYR A 1 108 ? 5.476 8.118 -8.539 1.00 91.06 108 TYR A O 1
ATOM 813 N N . HIS A 1 109 ? 7.110 7.333 -7.217 1.00 88.88 109 HIS A N 1
ATOM 814 C CA . HIS A 1 109 ? 7.324 8.572 -6.473 1.00 88.88 109 HIS A CA 1
ATOM 815 C C . HIS A 1 109 ? 8.802 8.939 -6.570 1.00 88.88 109 HIS A C 1
ATOM 817 O O . HIS A 1 109 ? 9.653 8.138 -6.191 1.00 88.88 109 HIS A O 1
ATOM 823 N N . ASP A 1 110 ? 9.112 10.120 -7.107 1.00 88.88 110 ASP A N 1
ATOM 824 C CA . ASP A 1 110 ? 10.490 10.588 -7.343 1.00 88.88 110 ASP A CA 1
ATOM 825 C C . ASP A 1 110 ? 11.355 9.593 -8.145 1.00 88.88 110 ASP A C 1
ATOM 827 O O . ASP A 1 110 ? 12.528 9.379 -7.842 1.00 88.88 110 ASP A O 1
ATOM 831 N N . GLY A 1 111 ? 10.757 8.920 -9.137 1.00 89.62 111 GLY A N 1
ATOM 832 C CA . GLY A 1 111 ? 11.434 7.893 -9.940 1.00 89.62 111 GLY A CA 1
ATOM 833 C C . GLY A 1 111 ? 11.683 6.571 -9.205 1.00 89.62 111 GLY A C 1
ATOM 834 O O . GLY A 1 111 ? 12.376 5.704 -9.728 1.00 89.62 111 GLY A O 1
ATOM 835 N N . ARG A 1 112 ? 11.125 6.390 -8.003 1.00 90.00 112 ARG A N 1
ATOM 836 C CA . ARG A 1 112 ? 11.244 5.158 -7.213 1.00 90.00 112 ARG A CA 1
ATOM 837 C C . ARG A 1 112 ? 9.935 4.386 -7.215 1.00 90.00 112 ARG A C 1
ATOM 839 O O . ARG A 1 112 ? 8.867 4.981 -7.074 1.00 90.00 112 ARG A O 1
ATOM 846 N N . LEU A 1 113 ? 10.032 3.060 -7.302 1.00 89.88 113 LEU A N 1
ATOM 847 C CA . LEU A 1 113 ? 8.887 2.155 -7.219 1.00 89.88 113 LEU A CA 1
ATOM 848 C C . LEU A 1 113 ? 8.333 2.121 -5.788 1.00 89.88 113 LEU A C 1
ATOM 850 O O . LEU A 1 113 ? 9.051 1.826 -4.823 1.00 89.88 113 LEU A O 1
ATOM 854 N N . VAL A 1 114 ? 7.043 2.415 -5.650 1.00 90.81 114 VAL A N 1
ATOM 855 C CA . VAL A 1 114 ? 6.337 2.493 -4.373 1.00 90.81 114 VAL A CA 1
ATOM 856 C C . VAL A 1 114 ? 5.050 1.690 -4.430 1.00 90.81 114 VAL A C 1
ATOM 858 O O . VAL A 1 114 ? 4.208 1.892 -5.293 1.00 90.81 114 VAL A O 1
ATOM 861 N N . HIS A 1 115 ? 4.836 0.833 -3.439 1.00 91.19 115 HIS A N 1
ATOM 862 C CA . HIS A 1 115 ? 3.533 0.219 -3.214 1.00 91.19 115 HIS A CA 1
ATOM 863 C C . HIS A 1 115 ? 2.722 1.105 -2.278 1.00 91.19 115 HIS A C 1
ATOM 865 O O . HIS A 1 115 ? 3.125 1.380 -1.140 1.00 91.19 115 HIS A O 1
ATOM 871 N N . PHE A 1 116 ? 1.581 1.572 -2.767 1.00 92.94 116 PHE A N 1
ATOM 872 C CA . PHE A 1 116 ? 0.643 2.365 -1.999 1.00 92.94 116 PHE A CA 1
ATOM 873 C C . PHE A 1 116 ? -0.404 1.460 -1.347 1.00 92.94 116 PHE A C 1
ATOM 875 O O . PHE A 1 116 ? -1.149 0.754 -2.022 1.00 92.94 116 PHE A O 1
ATOM 8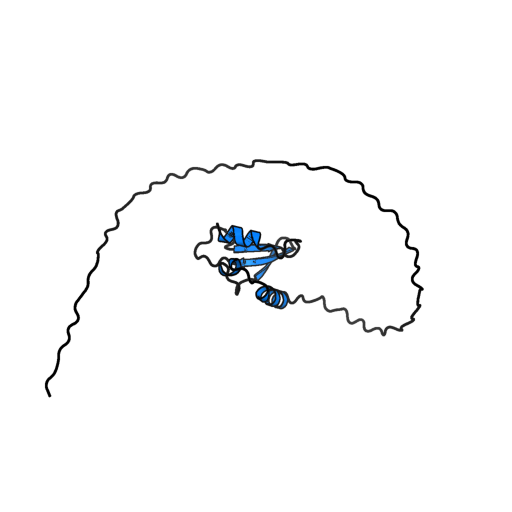82 N N . PHE A 1 117 ? -0.457 1.508 -0.018 1.00 93.88 117 PHE A N 1
ATOM 883 C CA . PHE A 1 117 ? -1.391 0.768 0.819 1.00 93.88 117 PHE A CA 1
ATOM 884 C C . PHE A 1 117 ? -2.485 1.712 1.327 1.00 93.88 117 PHE A C 1
ATOM 886 O O . PHE A 1 117 ? -2.260 2.427 2.313 1.00 93.88 117 PHE A O 1
ATOM 893 N N . PRO A 1 118 ? -3.666 1.740 0.690 1.00 94.94 118 PRO A N 1
ATOM 894 C CA . PRO A 1 118 ? -4.784 2.542 1.168 1.00 94.94 118 PRO A CA 1
ATOM 895 C C . PRO A 1 118 ? -5.256 2.066 2.545 1.00 94.94 118 PRO A C 1
ATOM 897 O O . PRO A 1 118 ? -5.458 0.871 2.783 1.00 94.94 118 PRO A O 1
ATOM 900 N N . CYS A 1 119 ? -5.447 3.018 3.457 1.00 95.81 119 CYS A N 1
ATOM 901 C CA . CYS A 1 119 ? -5.975 2.751 4.787 1.00 95.81 119 CYS A CA 1
ATOM 902 C C . CYS A 1 119 ? -7.438 2.290 4.689 1.00 95.81 119 CYS A C 1
ATOM 904 O O . CYS A 1 119 ? -8.233 2.839 3.923 1.00 95.81 119 CYS A O 1
ATOM 906 N N . GLY A 1 120 ? -7.806 1.277 5.472 1.00 93.38 120 GLY A N 1
ATOM 907 C CA . GLY A 1 120 ? -9.179 0.781 5.568 1.00 93.38 120 GLY A CA 1
ATOM 908 C C . GLY A 1 120 ? -10.099 1.669 6.411 1.00 93.38 120 GLY A C 1
ATOM 909 O O . GLY A 1 120 ? -11.316 1.511 6.348 1.00 93.38 120 GLY A O 1
ATOM 910 N N . ALA A 1 121 ? -9.548 2.612 7.182 1.00 91.38 121 ALA A N 1
ATOM 911 C CA . ALA A 1 121 ? -10.326 3.484 8.055 1.00 91.38 121 ALA A CA 1
ATOM 912 C C . ALA A 1 121 ? -11.178 4.495 7.267 1.00 91.38 121 ALA A C 1
ATOM 914 O O . ALA A 1 121 ? -10.716 5.104 6.304 1.00 91.38 121 ALA A O 1
ATOM 915 N N . HIS A 1 122 ? -12.403 4.751 7.739 1.00 89.00 122 HIS A N 1
ATOM 916 C CA . HIS A 1 122 ? -13.301 5.747 7.138 1.00 89.00 122 HIS A CA 1
ATOM 917 C C . HIS A 1 122 ? -12.751 7.181 7.240 1.00 89.00 122 HIS A C 1
ATOM 919 O O . HIS A 1 122 ? -12.991 8.013 6.370 1.00 89.00 122 HIS A O 1
ATOM 925 N N . LYS A 1 123 ? -12.025 7.490 8.320 1.00 89.44 123 LYS A N 1
ATOM 926 C CA . LYS A 1 123 ? -11.362 8.784 8.533 1.00 89.44 123 LYS A CA 1
ATOM 927 C C . LYS A 1 123 ? -9.893 8.540 8.867 1.00 89.44 12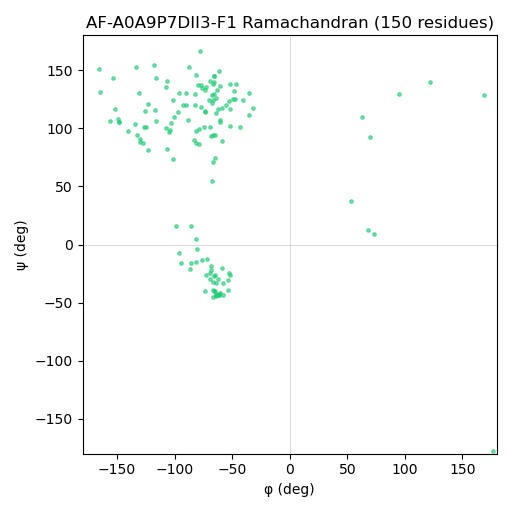3 LYS A C 1
ATOM 929 O O . LYS A 1 123 ? -9.533 8.387 10.031 1.00 89.44 123 LYS A O 1
ATOM 934 N N . CYS A 1 124 ? -9.056 8.450 7.838 1.00 92.56 124 CYS A N 1
ATOM 935 C CA . CYS A 1 124 ? -7.610 8.342 8.004 1.00 92.56 124 CYS A CA 1
ATOM 936 C C . CYS A 1 124 ? -7.009 9.714 8.358 1.00 92.56 124 CYS A C 1
ATOM 938 O O . CYS A 1 124 ? -7.381 10.720 7.760 1.00 92.56 124 CYS A O 1
ATOM 940 N N . LYS A 1 125 ? -6.076 9.756 9.320 1.00 89.31 125 LYS A N 1
ATOM 941 C CA . LYS A 1 125 ? -5.379 10.997 9.717 1.00 89.31 125 LYS A CA 1
ATOM 942 C C . LYS A 1 125 ? -4.367 11.468 8.667 1.00 89.31 125 LYS A C 1
ATOM 944 O O . LYS A 1 125 ? -4.038 12.648 8.622 1.00 89.31 125 LYS A O 1
ATOM 949 N N . LEU A 1 126 ? -3.829 10.547 7.862 1.00 89.44 126 LEU A N 1
ATOM 950 C CA . LEU A 1 126 ? -2.847 10.893 6.838 1.00 89.44 126 LEU A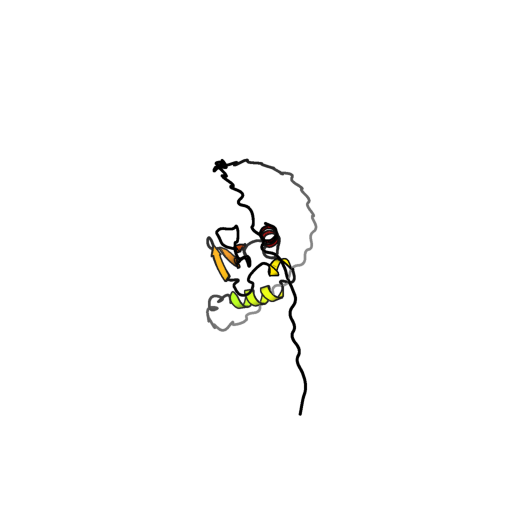 CA 1
ATOM 951 C C . LEU A 1 126 ? -3.542 11.551 5.639 1.00 89.44 126 LEU A C 1
ATOM 953 O O . LEU A 1 126 ? -4.514 10.986 5.135 1.00 89.44 126 LEU A O 1
ATOM 957 N N . PRO A 1 127 ? -2.995 12.657 5.102 1.00 88.75 127 PRO A N 1
ATOM 958 C CA . PRO A 1 127 ? -3.561 13.333 3.934 1.00 88.75 127 PRO A CA 1
ATOM 959 C C . PRO A 1 127 ? -3.513 12.458 2.676 1.00 88.75 127 PRO A C 1
ATOM 961 O O . PRO A 1 127 ? -4.351 12.589 1.795 1.00 88.75 127 PRO A O 1
ATOM 964 N N . SER A 1 128 ? -2.561 11.523 2.605 1.00 88.00 128 SER A N 1
ATOM 965 C CA . SER A 1 128 ? -2.482 10.526 1.536 1.00 88.00 128 SER A CA 1
ATOM 966 C C . SER A 1 128 ? -3.560 9.446 1.629 1.00 88.00 128 SER A C 1
ATOM 968 O O . SER A 1 128 ? -3.689 8.664 0.698 1.00 88.00 128 SER A O 1
ATOM 970 N N . GLY A 1 129 ? -4.288 9.333 2.746 1.00 92.50 129 GLY A N 1
ATOM 971 C CA . GLY A 1 129 ? -5.278 8.272 2.955 1.00 92.50 129 GLY A CA 1
ATOM 972 C C . GLY A 1 129 ? -4.681 6.864 3.084 1.00 92.50 129 GLY A C 1
ATOM 973 O O . GLY A 1 129 ? -5.413 5.879 3.035 1.00 92.50 129 GLY A O 1
ATOM 974 N N . GLY A 1 130 ? -3.362 6.739 3.251 1.00 93.19 130 GLY A N 1
ATOM 975 C CA . GLY A 1 130 ? -2.669 5.451 3.264 1.00 93.19 130 GLY A CA 1
ATOM 976 C C . GLY A 1 130 ? -1.153 5.570 3.393 1.00 93.19 130 GLY A C 1
ATOM 977 O O . GLY A 1 130 ? -0.604 6.670 3.510 1.00 93.19 130 GLY A O 1
ATOM 978 N N . VAL A 1 131 ? -0.484 4.418 3.361 1.00 93.31 131 VAL A N 1
ATOM 979 C CA . VAL A 1 131 ? 0.960 4.270 3.585 1.00 93.31 131 VAL A CA 1
ATOM 980 C C . VAL A 1 131 ? 1.680 3.968 2.276 1.00 93.31 131 VAL A C 1
ATOM 982 O O . VAL A 1 131 ? 1.264 3.105 1.510 1.00 93.31 131 VAL A O 1
ATOM 985 N N . ARG A 1 132 ? 2.806 4.645 2.040 1.00 91.94 132 ARG A N 1
ATOM 986 C CA . ARG A 1 132 ? 3.718 4.369 0.923 1.00 91.94 132 ARG A CA 1
ATOM 987 C C . ARG A 1 132 ? 4.865 3.469 1.377 1.00 91.94 132 ARG A C 1
ATOM 989 O O . ARG A 1 132 ? 5.517 3.754 2.382 1.00 91.94 132 ARG A O 1
ATOM 996 N N . ARG A 1 133 ? 5.128 2.399 0.627 1.00 90.50 133 ARG A N 1
ATOM 997 C CA . ARG A 1 133 ? 6.287 1.521 0.812 1.00 90.50 133 ARG A CA 1
ATOM 998 C C . ARG A 1 133 ? 7.195 1.553 -0.405 1.00 90.50 133 ARG A C 1
ATOM 1000 O O . ARG A 1 133 ? 6.804 1.077 -1.461 1.00 90.50 133 ARG A O 1
ATOM 1007 N N . PHE A 1 134 ? 8.413 2.042 -0.226 1.00 89.94 134 PHE A N 1
ATOM 1008 C CA . PHE A 1 134 ? 9.441 1.999 -1.261 1.00 89.94 134 PHE A CA 1
ATOM 1009 C C . PHE A 1 134 ? 9.975 0.576 -1.427 1.00 89.94 134 PHE A C 1
ATOM 1011 O O . PHE A 1 134 ? 10.298 -0.078 -0.432 1.00 89.94 134 PHE A O 1
ATOM 1018 N N . GLN A 1 135 ? 10.070 0.121 -2.675 1.00 87.44 135 GLN A N 1
ATOM 1019 C CA . GLN A 1 135 ? 10.631 -1.188 -3.014 1.00 87.44 135 GLN A CA 1
ATOM 1020 C C . GLN A 1 135 ? 12.153 -1.174 -3.177 1.00 87.44 135 GLN A C 1
ATOM 1022 O O . GLN A 1 135 ? 12.769 -2.235 -3.101 1.00 87.44 135 GLN A O 1
ATOM 1027 N N . ASP A 1 136 ? 12.772 0.005 -3.332 1.00 86.44 136 ASP A N 1
ATOM 1028 C CA . ASP A 1 136 ? 14.237 0.115 -3.457 1.00 86.44 136 ASP A CA 1
ATOM 1029 C C . ASP A 1 136 ? 14.974 -0.210 -2.146 1.00 86.44 136 ASP A C 1
ATOM 1031 O O . ASP A 1 136 ? 16.138 -0.611 -2.156 1.00 86.44 136 ASP A O 1
ATOM 1035 N N . SER A 1 137 ? 14.291 -0.055 -1.007 1.00 82.12 137 SER A N 1
ATOM 1036 C CA . SER A 1 137 ? 14.943 -0.102 0.295 1.00 82.12 137 SER A CA 1
ATOM 1037 C C . SER A 1 137 ? 15.169 -1.539 0.760 1.00 82.12 137 SER A C 1
ATOM 1039 O O . SER A 1 137 ? 14.321 -2.422 0.598 1.00 82.12 137 SER A O 1
ATOM 1041 N N . ARG A 1 138 ? 16.287 -1.753 1.466 1.00 82.75 138 ARG A N 1
ATOM 1042 C CA . ARG A 1 138 ? 16.590 -2.997 2.197 1.00 82.75 138 ARG A CA 1
ATOM 1043 C C . ARG A 1 138 ? 15.451 -3.417 3.130 1.00 82.75 138 ARG A C 1
ATOM 1045 O O . ARG A 1 138 ? 15.260 -4.604 3.382 1.00 82.75 138 ARG A O 1
ATOM 1052 N N . ASP A 1 139 ? 14.660 -2.454 3.583 1.00 78.44 139 ASP A N 1
ATOM 1053 C CA . ASP A 1 139 ? 13.527 -2.675 4.465 1.00 78.44 139 ASP A CA 1
ATOM 1054 C C . ASP A 1 139 ? 12.233 -3.033 3.731 1.00 78.44 139 ASP A C 1
ATOM 1056 O O . ASP A 1 139 ? 11.185 -2.961 4.358 1.00 78.44 139 ASP A O 1
ATOM 1060 N N . LYS A 1 140 ? 12.241 -3.438 2.451 1.00 81.38 140 LYS A N 1
ATOM 1061 C CA . LYS A 1 140 ? 11.031 -3.728 1.644 1.00 81.38 140 LYS A CA 1
ATOM 1062 C C . LYS A 1 140 ? 10.022 -4.712 2.255 1.00 81.38 140 LYS A C 1
ATOM 1064 O O . LYS A 1 140 ? 8.832 -4.634 1.957 1.00 81.38 140 LYS A O 1
ATOM 1069 N N . SER A 1 141 ? 10.454 -5.593 3.160 1.00 79.00 141 SER A N 1
ATOM 1070 C CA . SER A 1 141 ? 9.581 -6.523 3.896 1.00 79.00 141 SER A CA 1
ATOM 1071 C C . SER A 1 141 ? 9.133 -6.001 5.271 1.00 79.00 141 SER A C 1
ATOM 1073 O O . SER A 1 141 ? 8.143 -6.477 5.820 1.00 79.00 141 SER A O 1
ATOM 1075 N N . SER A 1 142 ? 9.775 -4.965 5.821 1.00 85.75 142 SER A N 1
ATOM 1076 C CA . SER A 1 142 ? 9.507 -4.441 7.173 1.00 85.75 142 SER A CA 1
ATOM 1077 C C . SER A 1 142 ? 8.086 -3.892 7.362 1.00 85.75 142 SER A C 1
ATOM 1079 O O . SER A 1 142 ? 7.708 -2.889 6.769 1.00 85.75 142 SER A O 1
ATOM 1081 N N . THR A 1 143 ? 7.273 -4.486 8.233 1.00 89.69 143 THR A N 1
ATOM 1082 C CA . THR A 1 143 ? 5.888 -4.028 8.470 1.00 89.69 143 THR A CA 1
ATOM 1083 C C . THR A 1 143 ? 5.784 -2.831 9.419 1.00 89.69 143 THR A C 1
ATOM 1085 O O . THR A 1 143 ? 4.683 -2.448 9.807 1.00 89.69 143 THR A O 1
ATOM 1088 N N . THR A 1 144 ? 6.908 -2.261 9.855 1.00 89.94 144 THR A N 1
ATOM 1089 C CA . THR A 1 144 ? 6.948 -1.245 10.916 1.00 89.94 144 THR A CA 1
ATOM 1090 C C . THR A 1 144 ? 6.168 0.016 10.541 1.00 89.94 144 THR A C 1
ATOM 1092 O O . THR A 1 144 ? 5.364 0.481 11.344 1.00 89.94 144 THR A O 1
ATOM 1095 N N . ASN A 1 145 ? 6.295 0.510 9.303 1.00 88.94 145 ASN A N 1
ATOM 1096 C CA . ASN A 1 145 ? 5.541 1.682 8.831 1.00 88.94 145 ASN A CA 1
ATOM 1097 C C . ASN A 1 145 ? 4.017 1.443 8.866 1.00 88.94 145 ASN A C 1
ATOM 1099 O O . ASN A 1 145 ? 3.255 2.263 9.372 1.00 88.94 145 ASN A O 1
ATOM 1103 N N . LEU A 1 146 ? 3.576 0.263 8.417 1.00 91.38 146 LEU A N 1
ATOM 1104 C CA . LEU A 1 146 ? 2.161 -0.115 8.438 1.00 91.38 146 LEU A CA 1
ATOM 1105 C C . LEU A 1 146 ? 1.641 -0.230 9.874 1.00 91.38 146 LEU A C 1
ATOM 1107 O O . LEU A 1 146 ? 0.533 0.208 10.164 1.00 91.38 146 LEU A O 1
ATOM 1111 N N . ARG A 1 147 ? 2.449 -0.786 10.783 1.00 93.38 147 ARG A N 1
ATOM 1112 C CA . ARG A 1 147 ? 2.083 -0.939 12.194 1.00 93.38 147 ARG A CA 1
ATOM 1113 C C . ARG A 1 147 ? 1.961 0.411 12.897 1.00 93.38 147 ARG A C 1
ATOM 1115 O O . ARG A 1 147 ? 0.992 0.624 13.614 1.00 93.38 147 ARG A O 1
ATOM 1122 N N . HIS A 1 148 ? 2.910 1.322 12.679 1.00 91.94 148 HIS A N 1
ATOM 1123 C CA . HIS A 1 148 ? 2.823 2.679 13.223 1.00 91.94 148 HIS A CA 1
ATOM 1124 C C . HIS A 1 148 ? 1.587 3.406 12.705 1.00 91.94 148 HIS A C 1
ATOM 1126 O O . HIS A 1 148 ? 0.887 4.042 13.484 1.00 91.94 148 HIS A O 1
ATOM 1132 N N . HIS A 1 149 ? 1.274 3.254 11.419 1.00 92.06 149 HIS A N 1
ATOM 1133 C CA . HIS A 1 149 ? 0.068 3.841 10.855 1.00 92.06 149 HIS A CA 1
ATOM 1134 C C . HIS A 1 149 ? -1.221 3.258 11.450 1.00 92.06 149 HIS A C 1
ATOM 1136 O O . HIS A 1 149 ? -2.137 4.012 11.762 1.00 92.06 149 HIS A O 1
ATOM 1142 N N . ALA A 1 150 ? -1.294 1.934 11.617 1.00 90.81 150 ALA A N 1
ATOM 1143 C CA . ALA A 1 150 ? -2.465 1.265 12.183 1.00 90.81 150 ALA A CA 1
ATOM 1144 C C . ALA A 1 150 ? -2.687 1.611 13.667 1.00 90.81 150 ALA A C 1
ATOM 1146 O O . ALA A 1 150 ? -3.831 1.680 14.109 1.00 90.81 150 ALA A O 1
ATOM 1147 N N . ASN A 1 151 ? -1.609 1.849 14.421 1.00 86.94 151 ASN A N 1
ATOM 1148 C CA . ASN A 1 151 ? -1.682 2.153 15.852 1.00 86.94 151 ASN A CA 1
ATOM 1149 C C . ASN A 1 151 ? -1.895 3.652 16.156 1.00 86.94 151 ASN A C 1
ATOM 1151 O O . ASN A 1 151 ? -2.440 3.961 17.214 1.00 86.94 151 ASN A O 1
ATOM 1155 N N . GLY A 1 152 ? -1.563 4.542 15.209 1.00 71.25 152 GLY A N 1
ATOM 1156 C CA . GLY A 1 152 ? -2.035 5.932 15.141 1.00 71.25 152 GLY A CA 1
ATOM 1157 C C . GLY A 1 152 ? -1.381 6.963 16.048 1.00 71.25 152 GLY A C 1
ATOM 1158 O O . GLY A 1 152 ? -0.611 6.613 16.965 1.00 71.25 152 GLY A O 1
#

Sequence (152 aa):
MVNQSTVNDTASLAESTSTCLNISSSPQPIVDNVAKRVKLILAQATATPSELHSAAPEVIDVDVDVDENDVAPPAAEQDDEADLNTLKKTWRSAVYSFFKLDAVAVQYHDGRLVHFFPCGAHKCKLPSGGVRRFQDSRDKSSTTNLRHHANG

Radius of gyration: 31.87 Å; Cα contacts (8 Å, |Δi|>4): 82; chains: 1; bounding box: 110×52×62 Å

Organism: NCBI:txid48587

Mean predicted aligned error: 19.93 Å

Secondary structure (DSSP, 8-state):
-------------------------------------------------------PPPP--------------------HHHHHHHHHHH--SGGGGGB-GGG-EEEEETTEEEEEEEB-SSS-SSTTSEEEEESSSTTTT--HHHHHHHH-

Solvent-accessible surface area (backbone atoms only — not comparable to full-atom values): 10984 Å² total; per-residue (Å²): 139,87,87,82,88,83,88,83,82,88,79,89,84,77,90,72,88,78,76,90,78,87,77,88,73,79,89,76,84,85,74,88,80,91,74,89,79,88,80,88,82,89,78,88,80,92,76,87,79,90,78,88,81,92,75,85,81,82,86,77,90,74,90,69,90,74,75,89,72,85,67,71,75,71,74,80,78,72,56,62,65,60,52,47,55,57,51,58,75,67,65,79,57,74,67,57,74,54,32,38,72,88,66,49,42,83,44,73,56,98,91,36,56,24,45,36,40,34,47,57,57,96,78,56,88,50,94,79,41,44,49,80,42,54,61,85,46,95,59,57,81,62,59,61,67,57,44,53,61,74,70,104